Protein AF-A0A0Q8V5X4-F1 (afdb_monomer_lite)

Sequence (179 aa):
MEPSELSELLAGGGWRLLDPRPVAAEHPDTFELPRAADLDGIVPGSVVRAMFELVDIADVARDGRAPYDDAGRPVLVTHVERMWAVVTGRDGDAVTCLLDSQPYASHTSLELFDPLRLPVSHLIAVDPPRPELAEHLAFVRQMAAEDTRPAGSATPVAPTAPPRVRGDQQSRSPRAARI

pLDDT: mean 87.98, std 15.77, range [36.06, 98.56]

Foldseek 3Di:
DPPVVQQVCLLQFFKDFDQCVVVCVVCVPPADADDPVLLVPDDQQKKWKFKMKGKAFDDCVPHVDDQADPVRFGDIDIDMDIWIWGFHADDVQKTWTFTCDADDHQRGLDGGGAIDIGGSSRTRDIDDGDPCSVVVVVVSVVVVVVDPDDDDRRHRGDSRDGGPDDVVNVPPPPDPPDD

Radius of gyration: 18.22 Å; chains: 1; bounding box: 63×45×47 Å

Secondary structure (DSSP, 8-state):
--HHHHHHHHHTTSEEEE-SHHHHHH-TTT-PPPPHHHHHT--TT-EEEEEEEEEEE--HHHHSS-SB-TTS-B-EEEEEEEEEEEEEEEETTEEEEEE-S----TT----TT-EEEEEGGGEEEEEPPPTTHHHHHHHHHHHHHH--SPP-TT----TTPPP---GGGG---------

Structure (mmCIF, N/CA/C/O backbone):
data_AF-A0A0Q8V5X4-F1
#
_entry.id   AF-A0A0Q8V5X4-F1
#
loop_
_atom_site.group_PDB
_atom_site.id
_atom_site.type_symbol
_atom_site.label_atom_id
_atom_site.label_alt_id
_atom_site.label_comp_id
_atom_site.label_asym_id
_atom_site.label_entity_id
_atom_site.label_seq_id
_atom_site.pdbx_PDB_ins_code
_atom_site.Cartn_x
_atom_site.Cartn_y
_atom_site.Cartn_z
_atom_site.occupancy
_atom_site.B_iso_or_equiv
_atom_site.auth_seq_id
_atom_site.auth_comp_id
_atom_site.auth_asym_id
_atom_site.auth_atom_id
_atom_site.pdbx_PDB_model_num
ATOM 1 N N . MET A 1 1 ? 3.611 -11.586 -17.122 1.00 65.19 1 MET A N 1
ATOM 2 C CA . MET A 1 1 ? 2.667 -10.466 -17.227 1.00 65.19 1 MET A CA 1
ATOM 3 C C . MET A 1 1 ? 2.529 -10.126 -18.687 1.00 65.19 1 MET A C 1
ATOM 5 O O . MET A 1 1 ? 3.550 -9.954 -19.355 1.00 65.19 1 MET A O 1
ATOM 9 N N . GLU A 1 2 ? 1.298 -10.095 -19.171 1.00 79.25 2 GLU A N 1
ATOM 10 C CA . GLU A 1 2 ? 1.036 -9.671 -20.540 1.00 79.25 2 GLU A CA 1
ATOM 11 C C . GLU A 1 2 ? 1.286 -8.156 -20.662 1.00 79.25 2 GLU A C 1
ATOM 13 O O . GLU A 1 2 ? 0.985 -7.408 -19.727 1.00 79.25 2 GLU A O 1
ATOM 18 N N . PRO A 1 3 ? 1.823 -7.654 -21.789 1.00 79.69 3 PRO A N 1
ATOM 19 C CA . PRO A 1 3 ? 2.107 -6.225 -21.965 1.00 79.69 3 PRO A CA 1
ATOM 20 C C . PRO A 1 3 ? 0.905 -5.295 -21.717 1.00 79.69 3 PRO A C 1
ATOM 22 O O . PRO A 1 3 ? 1.083 -4.133 -21.340 1.00 79.69 3 PRO A O 1
ATOM 25 N N . SER A 1 4 ? -0.319 -5.796 -21.913 1.00 85.94 4 SER A N 1
ATOM 26 C CA . SER A 1 4 ? -1.560 -5.068 -21.638 1.00 85.94 4 SER A CA 1
ATOM 27 C C . SER A 1 4 ? -1.783 -4.826 -20.144 1.00 85.94 4 SER A C 1
ATOM 29 O O . SER A 1 4 ? -2.117 -3.710 -19.765 1.00 85.94 4 SER A O 1
ATOM 31 N N . GLU A 1 5 ? -1.520 -5.819 -19.292 1.00 89.31 5 GLU A N 1
ATOM 32 C CA . GLU A 1 5 ? -1.719 -5.714 -17.838 1.00 89.31 5 GLU A CA 1
ATOM 33 C C . GLU A 1 5 ? -0.769 -4.684 -17.217 1.00 89.31 5 GLU A C 1
ATOM 35 O O . GLU A 1 5 ? -1.168 -3.873 -16.383 1.00 89.31 5 GLU A O 1
ATOM 40 N N . LEU A 1 6 ? 0.488 -4.667 -17.670 1.00 92.44 6 LEU A N 1
ATOM 41 C CA . LEU A 1 6 ? 1.469 -3.674 -17.234 1.00 92.44 6 LEU A CA 1
ATOM 42 C C . LEU A 1 6 ? 1.052 -2.255 -17.644 1.00 92.44 6 LEU A C 1
ATOM 44 O O . LEU A 1 6 ? 1.202 -1.307 -16.872 1.00 92.44 6 LEU A O 1
ATOM 48 N N . SER A 1 7 ? 0.526 -2.107 -18.861 1.00 92.25 7 SER A N 1
ATOM 49 C CA . SER A 1 7 ? 0.060 -0.815 -19.373 1.00 92.25 7 SER A CA 1
ATOM 50 C C . SER A 1 7 ? -1.145 -0.299 -18.580 1.00 92.25 7 SER A C 1
ATOM 52 O O . SER A 1 7 ? -1.199 0.886 -18.256 1.00 92.25 7 SER A O 1
ATOM 54 N N . GLU A 1 8 ? -2.080 -1.184 -18.227 1.00 93.25 8 GLU A N 1
ATOM 55 C CA . GLU A 1 8 ? -3.226 -0.864 -17.369 1.00 93.25 8 GLU A CA 1
ATOM 56 C C . GLU A 1 8 ? -2.788 -0.452 -15.962 1.00 93.25 8 GLU A C 1
ATOM 58 O O . GLU A 1 8 ? -3.262 0.565 -15.452 1.00 93.25 8 GLU A O 1
ATOM 63 N N . LEU A 1 9 ? -1.838 -1.179 -15.363 1.00 94.06 9 LEU A N 1
ATOM 64 C CA . LEU A 1 9 ? -1.267 -0.809 -14.070 1.00 94.06 9 LEU A CA 1
ATOM 65 C C . LEU A 1 9 ? -0.661 0.588 -14.121 1.00 94.06 9 LEU A C 1
ATOM 67 O O . LEU A 1 9 ? -1.040 1.433 -13.319 1.00 94.06 9 LEU A O 1
ATOM 71 N N . LEU A 1 10 ? 0.229 0.859 -15.078 1.00 94.38 10 LEU A N 1
ATOM 72 C CA . LEU A 1 10 ? 0.872 2.167 -15.236 1.00 94.38 10 LEU A CA 1
ATOM 73 C C . LEU A 1 10 ? -0.143 3.297 -15.461 1.00 94.38 10 LEU A C 1
ATOM 75 O O . LEU A 1 10 ? 0.013 4.380 -14.891 1.00 94.38 10 LEU A O 1
ATOM 79 N N . ALA A 1 11 ? -1.209 3.044 -16.225 1.00 93.62 11 ALA A N 1
ATOM 80 C CA . ALA A 1 11 ? -2.307 3.992 -16.403 1.00 93.62 11 ALA A CA 1
ATOM 81 C C . ALA A 1 11 ? -3.085 4.252 -15.099 1.00 93.62 11 ALA A C 1
ATOM 83 O O . ALA A 1 11 ? -3.527 5.375 -14.875 1.00 93.62 11 ALA A O 1
ATOM 84 N N . GLY A 1 12 ? -3.207 3.245 -14.230 1.00 92.75 12 GLY A N 1
ATOM 85 C CA . GLY A 1 12 ? -3.807 3.342 -12.895 1.00 92.75 12 GLY A CA 1
ATOM 86 C C . GLY A 1 12 ? -2.872 3.862 -11.797 1.00 92.75 12 GLY A C 1
ATOM 87 O O . GLY A 1 12 ? -3.251 3.845 -10.629 1.00 92.75 12 GLY A O 1
ATOM 88 N N . GLY A 1 13 ? -1.664 4.313 -12.148 1.00 94.12 13 GLY A N 1
ATOM 89 C CA . GLY A 1 13 ? -0.678 4.808 -11.187 1.00 94.12 13 GLY A CA 1
ATOM 90 C C . GLY A 1 13 ? 0.429 3.822 -10.823 1.00 94.12 13 GLY A C 1
ATOM 91 O O . GLY A 1 13 ? 1.211 4.064 -9.913 1.00 94.12 13 GLY A O 1
ATOM 92 N N . GLY A 1 14 ? 0.528 2.706 -11.535 1.00 95.50 14 GLY A N 1
ATOM 93 C CA . GLY A 1 14 ? 1.576 1.706 -11.361 1.00 95.50 14 GLY A CA 1
ATOM 94 C C . GLY A 1 14 ? 1.405 0.837 -10.120 1.00 95.50 14 GLY A C 1
ATOM 95 O O . GLY A 1 14 ? 2.388 0.339 -9.571 1.00 95.50 14 GLY A O 1
ATOM 96 N N . TRP A 1 15 ? 0.167 0.657 -9.662 1.00 96.19 15 TRP A N 1
ATOM 97 C CA . TRP A 1 15 ? -0.156 -0.252 -8.570 1.00 96.19 15 TRP A CA 1
ATOM 98 C C . TRP A 1 15 ? -1.589 -0.777 -8.654 1.00 96.19 15 TRP A C 1
ATOM 100 O O . TRP A 1 15 ? -2.449 -0.187 -9.308 1.00 96.19 15 TRP A O 1
ATOM 110 N N . ARG A 1 16 ? -1.860 -1.875 -7.944 1.00 96.88 16 ARG A N 1
ATOM 111 C CA . ARG A 1 16 ? -3.222 -2.326 -7.623 1.00 96.88 16 ARG A CA 1
ATOM 112 C C . ARG A 1 16 ? -3.268 -3.050 -6.285 1.00 96.88 16 ARG A C 1
ATOM 114 O O . ARG A 1 16 ? -2.271 -3.607 -5.833 1.00 96.88 16 ARG A O 1
ATOM 121 N N . LEU A 1 17 ? -4.445 -3.069 -5.673 1.00 97.69 17 LEU A N 1
ATOM 122 C CA . LEU A 1 17 ? -4.713 -3.888 -4.495 1.00 97.69 17 LEU A CA 1
ATOM 123 C C . LEU A 1 17 ? -4.923 -5.351 -4.910 1.00 97.69 17 LEU A C 1
ATOM 125 O O . LEU A 1 17 ? -5.576 -5.614 -5.921 1.00 97.69 17 LEU A O 1
ATOM 129 N N . LEU A 1 18 ? -4.399 -6.292 -4.127 1.00 97.88 18 LEU A N 1
ATOM 130 C CA . LEU A 1 18 ? -4.558 -7.725 -4.368 1.00 97.88 18 LEU A CA 1
ATOM 131 C C . LEU A 1 18 ? -5.517 -8.365 -3.365 1.00 97.88 18 LEU A C 1
ATOM 133 O O . LEU A 1 18 ? -5.443 -8.099 -2.165 1.00 97.88 18 LEU A O 1
ATOM 137 N N . ASP A 1 19 ? -6.375 -9.254 -3.863 1.00 97.69 19 ASP A N 1
ATOM 138 C CA . ASP A 1 19 ? -7.169 -10.153 -3.030 1.00 97.69 19 ASP A CA 1
ATOM 139 C C . ASP A 1 19 ? -6.238 -11.206 -2.409 1.00 97.69 19 ASP A C 1
ATOM 141 O O . ASP A 1 19 ? -5.590 -11.954 -3.146 1.00 97.69 19 ASP A O 1
ATOM 145 N N . PRO A 1 20 ? -6.139 -11.291 -1.074 1.00 97.38 20 PRO A N 1
ATOM 146 C CA . PRO A 1 20 ? -5.218 -12.214 -0.429 1.00 97.38 20 PRO A CA 1
ATOM 147 C C . PRO A 1 20 ? -5.769 -13.643 -0.324 1.00 97.38 20 PRO A C 1
ATOM 149 O O . PRO A 1 20 ? -5.023 -14.555 0.029 1.00 97.38 20 PRO A O 1
ATOM 152 N N . ARG A 1 21 ? -7.058 -13.876 -0.612 1.00 96.94 21 ARG A N 1
ATOM 153 C CA . ARG A 1 21 ? -7.703 -15.190 -0.432 1.00 96.94 21 ARG A CA 1
ATOM 154 C C . ARG A 1 21 ? -7.120 -16.289 -1.328 1.00 96.94 21 ARG A C 1
ATOM 156 O O . ARG A 1 21 ? -6.923 -17.384 -0.803 1.00 96.94 21 ARG A O 1
ATOM 163 N N . PRO A 1 22 ? -6.798 -16.049 -2.616 1.00 96.81 22 PRO A N 1
ATOM 164 C CA . PRO A 1 22 ? -6.091 -17.037 -3.431 1.00 96.81 22 PRO A CA 1
ATOM 165 C C . PRO A 1 22 ? -4.731 -17.417 -2.834 1.00 96.81 22 PRO A C 1
ATOM 167 O O . PRO A 1 22 ? -4.441 -18.598 -2.688 1.00 96.81 22 PRO A O 1
ATOM 170 N N . VAL A 1 23 ? -3.947 -16.430 -2.381 1.00 94.38 23 VAL A N 1
ATOM 171 C CA . VAL A 1 23 ? -2.627 -16.662 -1.764 1.00 94.38 23 VAL A CA 1
ATOM 172 C C . VAL A 1 23 ? -2.754 -17.470 -0.471 1.00 94.38 23 VAL A C 1
ATOM 174 O O . VAL A 1 23 ? -1.990 -18.406 -0.249 1.00 94.38 23 VAL A O 1
ATOM 177 N N . ALA A 1 24 ? -3.746 -17.153 0.364 1.00 95.06 24 ALA A N 1
ATOM 178 C CA . ALA A 1 24 ? -4.039 -17.908 1.580 1.00 95.06 24 ALA A CA 1
ATOM 179 C C . ALA A 1 24 ? -4.449 -19.361 1.283 1.00 95.06 24 ALA A C 1
ATOM 181 O O . ALA A 1 24 ? -4.042 -20.276 1.993 1.00 95.06 24 ALA A O 1
ATOM 182 N N . ALA A 1 25 ? -5.236 -19.584 0.226 1.00 96.31 25 ALA A N 1
ATOM 183 C CA . ALA A 1 25 ? -5.657 -20.919 -0.191 1.00 96.31 25 ALA A CA 1
ATOM 184 C C . ALA A 1 25 ? -4.499 -21.758 -0.758 1.00 96.31 25 ALA A C 1
ATOM 186 O O . ALA A 1 25 ? -4.461 -22.967 -0.534 1.00 96.31 25 ALA A O 1
ATOM 187 N N . GLU A 1 26 ? -3.558 -21.133 -1.470 1.00 96.56 26 GLU A N 1
ATOM 188 C CA . GLU A 1 26 ? -2.359 -21.790 -2.009 1.00 96.56 26 GLU A CA 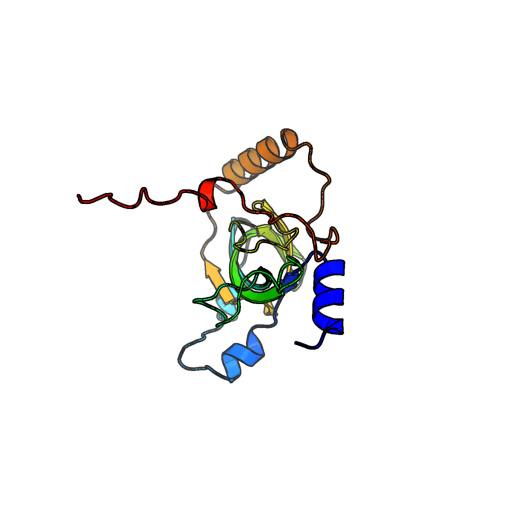1
ATOM 189 C C . GLU A 1 26 ? -1.300 -22.072 -0.932 1.00 96.56 26 GLU A C 1
ATOM 191 O O . GLU A 1 26 ? -0.557 -23.051 -1.030 1.00 96.56 26 GLU A O 1
ATOM 196 N N . HIS A 1 27 ? -1.241 -21.239 0.112 1.00 94.50 27 HIS A N 1
ATOM 197 C CA . HIS A 1 27 ? -0.217 -21.297 1.156 1.00 94.50 27 HIS A CA 1
ATOM 198 C C . HIS A 1 27 ? -0.792 -21.293 2.586 1.00 94.50 27 HIS A C 1
ATOM 200 O O . HIS A 1 27 ? -0.363 -20.479 3.412 1.00 94.50 27 HIS A O 1
ATOM 206 N N . PRO A 1 28 ? -1.709 -22.217 2.932 1.00 93.25 28 PRO A N 1
ATOM 207 C CA . PRO A 1 28 ? -2.462 -22.163 4.188 1.00 93.25 28 PRO A CA 1
ATOM 208 C C . PRO A 1 28 ? -1.584 -22.248 5.445 1.00 93.25 28 PRO A C 1
ATOM 210 O O . PRO A 1 28 ? -1.932 -21.676 6.471 1.00 93.25 28 PRO A O 1
ATOM 213 N N . ASP A 1 29 ? -0.420 -22.899 5.358 1.00 91.50 29 ASP A N 1
ATOM 214 C CA . ASP A 1 29 ? 0.489 -23.087 6.497 1.00 91.50 29 ASP A CA 1
ATOM 215 C C . ASP A 1 29 ? 1.392 -21.874 6.779 1.00 91.50 29 ASP A C 1
ATOM 217 O O . ASP A 1 29 ? 2.066 -21.816 7.806 1.00 91.50 29 ASP A O 1
ATOM 221 N N . THR A 1 30 ? 1.471 -20.920 5.847 1.00 91.06 30 THR A N 1
ATOM 222 C CA . THR A 1 30 ? 2.406 -19.779 5.938 1.00 91.06 30 THR A CA 1
ATOM 223 C C . THR A 1 30 ? 1.739 -18.428 5.713 1.00 91.06 30 THR A C 1
ATOM 225 O O . THR A 1 30 ? 2.382 -17.384 5.861 1.00 91.06 30 THR A O 1
ATOM 228 N N . PHE A 1 31 ? 0.452 -18.435 5.371 1.00 92.56 31 PHE A N 1
ATOM 229 C CA . PHE A 1 31 ? -0.324 -17.244 5.089 1.00 92.56 31 PHE A CA 1
ATOM 230 C C . PHE A 1 31 ? -1.674 -17.307 5.807 1.00 92.56 31 PHE A C 1
ATOM 232 O O . PHE A 1 31 ? -2.665 -17.819 5.290 1.00 92.56 31 PHE A O 1
ATOM 239 N N . GLU A 1 32 ? -1.707 -16.754 7.016 1.00 92.94 32 GLU A N 1
ATOM 240 C CA . GLU A 1 32 ? -2.928 -16.641 7.810 1.00 92.94 32 GLU A CA 1
ATOM 241 C C . GLU A 1 32 ? -3.645 -15.318 7.518 1.00 92.94 32 GLU A C 1
ATOM 243 O O . GLU A 1 32 ? -3.038 -14.245 7.527 1.00 92.94 32 GLU A O 1
ATOM 248 N N . LEU A 1 33 ? -4.955 -15.395 7.278 1.00 97.06 33 LEU A N 1
ATOM 249 C CA . LEU A 1 33 ? -5.820 -14.220 7.195 1.00 97.06 33 LEU A CA 1
ATOM 250 C C . LEU A 1 33 ? -6.322 -13.816 8.592 1.00 97.06 33 LEU A C 1
ATOM 252 O O . LEU A 1 33 ? -6.492 -14.687 9.451 1.00 97.06 33 LEU A O 1
ATOM 256 N N . PRO A 1 34 ? -6.620 -12.522 8.824 1.00 97.06 34 PRO A N 1
ATOM 257 C CA . PRO A 1 34 ? -7.216 -12.067 10.075 1.00 97.06 34 PRO A CA 1
ATOM 258 C C . PRO A 1 34 ? -8.527 -12.794 10.376 1.00 97.06 34 PRO A C 1
ATOM 260 O O . PRO A 1 34 ? -9.304 -13.118 9.471 1.00 97.06 34 PRO A O 1
ATOM 263 N N . ARG A 1 35 ? -8.809 -13.023 11.661 1.00 96.44 35 ARG A N 1
ATOM 264 C CA . ARG A 1 35 ? -10.070 -13.652 12.064 1.00 96.44 35 ARG A CA 1
ATOM 265 C C . ARG A 1 35 ? -11.211 -12.659 11.881 1.00 96.44 35 ARG A C 1
ATOM 267 O O . ARG A 1 35 ? -11.023 -11.453 12.005 1.00 96.44 35 ARG A O 1
ATOM 274 N N . ALA A 1 36 ? -12.425 -13.173 11.687 1.00 96.12 36 ALA A N 1
ATOM 275 C CA . ALA A 1 36 ? -13.621 -12.336 11.577 1.00 96.12 36 ALA A CA 1
ATOM 276 C C . ALA A 1 36 ? -13.769 -11.359 12.760 1.00 96.12 36 ALA A C 1
ATOM 278 O O . ALA A 1 36 ? -14.018 -10.181 12.544 1.00 96.12 36 ALA A O 1
ATOM 279 N N . ALA A 1 37 ? -13.507 -11.814 13.991 1.00 96.31 37 ALA A N 1
ATOM 280 C CA . ALA A 1 37 ? -13.566 -10.960 15.179 1.00 96.31 37 ALA A CA 1
ATOM 281 C C . ALA A 1 37 ? -12.560 -9.792 15.144 1.00 96.31 37 ALA A C 1
ATOM 283 O O . ALA A 1 37 ? -12.888 -8.697 15.597 1.00 96.31 37 ALA A O 1
ATOM 284 N N . ASP A 1 38 ? -11.366 -10.002 14.580 1.00 96.81 38 ASP A N 1
ATOM 285 C CA . ASP A 1 38 ? -10.354 -8.948 14.439 1.00 96.81 38 ASP A CA 1
ATOM 286 C C . ASP A 1 38 ? -10.797 -7.922 13.385 1.00 96.81 38 ASP A C 1
ATOM 288 O O . ASP A 1 38 ? -10.669 -6.715 13.585 1.00 96.81 38 ASP A O 1
ATOM 292 N N . LEU A 1 39 ? -11.383 -8.399 12.279 1.00 97.50 39 LEU A N 1
ATOM 293 C CA . LEU A 1 39 ? -11.919 -7.557 11.208 1.00 97.50 39 LEU A CA 1
ATOM 294 C C . LEU A 1 39 ? -13.141 -6.745 11.659 1.00 97.50 39 LEU A C 1
ATOM 296 O O . LEU A 1 39 ? -13.285 -5.582 11.276 1.00 97.50 39 LEU A O 1
ATOM 300 N N . ASP A 1 40 ? -14.017 -7.326 12.475 1.00 96.25 40 ASP A N 1
ATOM 301 C CA . ASP A 1 40 ? -15.192 -6.649 13.036 1.00 96.25 40 ASP A CA 1
ATOM 302 C C . ASP A 1 40 ? -14.800 -5.597 14.085 1.00 96.25 40 ASP A C 1
ATOM 304 O O . ASP A 1 40 ? -15.480 -4.581 14.229 1.00 96.25 40 ASP A O 1
ATOM 308 N N . GLY A 1 41 ? -13.673 -5.804 14.773 1.00 96.19 41 GLY A N 1
ATOM 309 C CA . GLY A 1 41 ? -13.130 -4.897 15.785 1.00 96.19 41 GLY A CA 1
ATOM 310 C C . GLY A 1 41 ? -12.379 -3.676 15.243 1.00 96.19 41 GLY A C 1
ATOM 311 O O . GLY A 1 41 ? -11.893 -2.872 16.039 1.00 96.19 41 GLY A O 1
ATOM 312 N N . ILE A 1 42 ? -12.258 -3.514 13.919 1.00 98.06 42 ILE A N 1
ATOM 313 C CA . ILE A 1 42 ? -11.534 -2.380 13.330 1.00 98.06 42 ILE A CA 1
ATOM 314 C C . ILE A 1 42 ? -12.259 -1.063 13.628 1.00 98.06 42 ILE A C 1
ATOM 316 O O . ILE A 1 42 ? -13.412 -0.862 13.233 1.00 98.06 42 ILE A O 1
ATOM 320 N N . VAL A 1 43 ? -11.529 -0.134 14.240 1.00 97.12 43 VAL A N 1
ATOM 321 C CA . VAL A 1 43 ? -11.974 1.220 14.594 1.00 97.12 43 VAL A CA 1
ATOM 322 C C . VAL A 1 43 ? -10.955 2.255 14.100 1.00 97.12 43 VAL A C 1
ATOM 324 O O . VAL A 1 43 ? -9.830 1.890 13.750 1.00 97.12 43 VAL A O 1
ATOM 327 N N . PRO A 1 44 ? -11.294 3.559 14.055 1.00 97.75 44 PRO A N 1
ATOM 328 C CA . PRO A 1 44 ? -10.295 4.593 13.809 1.00 97.75 44 PRO A CA 1
ATOM 329 C C . PRO A 1 44 ? -9.092 4.446 14.749 1.00 97.75 44 PRO A C 1
ATOM 331 O O . PRO A 1 44 ? -9.249 4.267 15.956 1.00 97.75 44 PRO A O 1
ATOM 334 N N . GLY A 1 45 ? -7.892 4.507 14.179 1.00 97.81 45 GLY A N 1
ATOM 335 C CA . GLY A 1 45 ? -6.628 4.291 14.875 1.00 97.81 45 GLY A CA 1
ATOM 336 C C . GLY A 1 45 ? -6.063 2.888 14.712 1.00 97.81 45 GLY A C 1
ATOM 337 O O . GLY A 1 45 ? -4.849 2.743 14.861 1.00 97.81 45 GLY A O 1
ATOM 338 N N . SER A 1 46 ? -6.889 1.880 14.391 1.00 98.19 46 SER A N 1
ATOM 339 C CA . SER A 1 46 ? -6.413 0.528 14.063 1.00 98.19 46 SER A CA 1
ATOM 340 C C . SER A 1 46 ? -5.374 0.592 12.948 1.00 98.19 46 SER A C 1
ATOM 342 O O . SER A 1 46 ? -5.507 1.388 12.014 1.00 98.19 46 SER A O 1
ATOM 344 N N . VAL A 1 47 ? -4.353 -0.258 13.029 1.00 98.12 47 VAL A N 1
ATOM 345 C CA . VAL A 1 47 ? -3.360 -0.388 11.958 1.00 98.12 47 VAL A CA 1
ATOM 346 C C . VAL A 1 47 ? -3.702 -1.637 11.167 1.00 98.12 47 VAL A C 1
ATOM 348 O O . VAL A 1 47 ? -3.869 -2.712 11.731 1.00 98.12 47 VAL A O 1
ATOM 351 N N . VAL A 1 48 ? -3.853 -1.502 9.859 1.00 98.50 48 VAL A N 1
ATOM 352 C CA . VAL A 1 48 ? -4.225 -2.609 8.978 1.00 98.50 48 VAL A CA 1
ATOM 353 C C . VAL A 1 48 ? -3.151 -2.811 7.928 1.00 98.50 48 VAL A C 1
ATOM 355 O O . VAL A 1 48 ? -2.480 -1.859 7.531 1.00 98.50 48 VAL A O 1
ATOM 358 N N . ARG A 1 49 ? -2.975 -4.046 7.467 1.00 98.56 49 ARG A N 1
ATOM 359 C CA . ARG A 1 49 ? -2.032 -4.371 6.391 1.00 98.56 49 ARG A CA 1
ATOM 360 C C . ARG A 1 49 ? -2.774 -4.954 5.205 1.00 98.56 49 ARG A C 1
ATOM 362 O O . ARG A 1 49 ? -3.652 -5.790 5.400 1.00 98.56 49 ARG A O 1
ATOM 369 N N . ALA A 1 50 ? -2.386 -4.572 3.995 1.00 98.56 50 ALA A N 1
ATOM 370 C CA . ALA A 1 50 ? -2.921 -5.134 2.756 1.00 98.56 50 ALA A CA 1
ATOM 371 C C . ALA A 1 50 ? -1.798 -5.452 1.757 1.00 98.56 50 ALA A C 1
ATOM 373 O O . ALA A 1 50 ? -0.644 -5.063 1.960 1.00 98.56 50 ALA A O 1
ATOM 374 N N . MET A 1 51 ? -2.133 -6.199 0.704 1.00 98.25 51 MET A N 1
ATOM 375 C CA . MET A 1 51 ? -1.205 -6.570 -0.365 1.00 98.25 51 MET A CA 1
ATOM 376 C C . MET A 1 51 ? -1.399 -5.670 -1.576 1.00 98.25 51 MET A C 1
ATOM 378 O O . MET A 1 51 ? -2.513 -5.523 -2.075 1.00 98.25 51 MET A O 1
ATOM 382 N N . PHE A 1 52 ? -0.301 -5.117 -2.070 1.00 97.88 52 PHE A N 1
ATOM 383 C CA . PHE A 1 52 ? -0.280 -4.250 -3.235 1.00 97.88 52 PHE A CA 1
ATOM 384 C C . PHE A 1 52 ? 0.691 -4.827 -4.246 1.00 97.88 52 PHE A C 1
ATOM 386 O O . PHE A 1 52 ? 1.833 -5.128 -3.907 1.00 97.88 52 PHE A O 1
ATOM 393 N N . GLU A 1 53 ? 0.247 -4.967 -5.482 1.00 97.38 53 GLU A N 1
ATOM 394 C CA . GLU A 1 53 ? 1.157 -5.165 -6.598 1.00 97.38 53 GLU A CA 1
ATOM 395 C C . GLU A 1 53 ? 1.620 -3.802 -7.090 1.00 97.38 53 GLU A C 1
ATOM 397 O O . GLU A 1 53 ? 0.789 -2.915 -7.293 1.00 97.38 53 GLU A O 1
ATOM 402 N N . LEU A 1 54 ? 2.927 -3.642 -7.267 1.00 96.00 54 LEU A N 1
ATOM 403 C CA . LEU A 1 54 ? 3.568 -2.398 -7.676 1.00 96.00 54 LEU A CA 1
ATOM 404 C C . LEU A 1 54 ? 4.397 -2.632 -8.936 1.00 96.00 54 LEU A C 1
ATOM 406 O O . LEU A 1 54 ? 4.974 -3.707 -9.105 1.00 96.00 54 LEU A O 1
ATOM 410 N N . VAL A 1 55 ? 4.479 -1.620 -9.800 1.00 96.06 55 VAL A N 1
ATOM 411 C CA . VAL A 1 55 ? 5.388 -1.616 -10.951 1.00 96.06 55 VAL A CA 1
ATOM 412 C C . VAL A 1 55 ? 6.743 -1.060 -10.535 1.00 96.06 55 VAL A C 1
ATOM 414 O O . VAL A 1 55 ? 6.839 0.010 -9.928 1.00 96.06 55 VAL A O 1
ATOM 417 N N . ASP A 1 56 ? 7.801 -1.766 -10.913 1.00 95.38 56 ASP A N 1
ATOM 418 C CA . ASP A 1 56 ? 9.173 -1.406 -10.590 1.00 95.38 56 ASP A CA 1
ATOM 419 C C . ASP A 1 56 ? 10.126 -1.692 -11.754 1.00 95.38 56 ASP A C 1
ATOM 421 O O . ASP A 1 56 ? 9.810 -2.438 -12.681 1.00 95.38 56 ASP A O 1
ATOM 425 N N . ILE A 1 57 ? 11.311 -1.091 -11.709 1.00 94.75 57 ILE A N 1
ATOM 426 C CA . ILE A 1 57 ? 12.415 -1.461 -12.585 1.00 94.75 57 ILE A CA 1
ATOM 427 C C . ILE A 1 57 ? 12.949 -2.814 -12.118 1.00 94.75 57 ILE A C 1
ATOM 429 O O . ILE A 1 57 ? 13.079 -3.068 -10.921 1.00 94.75 57 ILE A O 1
ATOM 433 N N . ALA A 1 58 ? 13.269 -3.676 -13.077 1.00 94.75 58 ALA A N 1
ATOM 434 C CA . ALA A 1 58 ? 13.863 -4.972 -12.823 1.00 94.75 58 ALA A CA 1
ATOM 435 C C . ALA A 1 58 ? 15.190 -4.840 -12.070 1.00 94.75 58 ALA A C 1
ATOM 437 O O . ALA A 1 58 ? 16.039 -4.013 -12.402 1.00 94.75 58 ALA A O 1
ATOM 438 N N . ASP A 1 59 ? 15.396 -5.713 -11.099 1.00 92.19 59 ASP A N 1
ATOM 439 C CA . ASP A 1 59 ? 16.660 -5.872 -10.404 1.00 92.19 59 ASP A CA 1
ATOM 440 C C . ASP A 1 59 ? 17.292 -7.218 -10.774 1.00 92.19 59 ASP A C 1
ATOM 442 O O . ASP A 1 59 ? 16.618 -8.241 -10.910 1.00 92.19 59 ASP A O 1
ATOM 446 N N . VAL A 1 60 ? 18.615 -7.235 -10.934 1.00 93.62 60 VAL A N 1
ATOM 447 C CA . VAL A 1 60 ? 19.325 -8.447 -11.366 1.00 93.62 60 VAL A CA 1
ATOM 448 C C . VAL A 1 60 ? 19.232 -9.548 -10.309 1.00 93.62 60 VAL A C 1
ATOM 450 O O . VAL A 1 60 ? 19.113 -10.718 -10.670 1.00 93.62 60 VAL A O 1
ATOM 453 N N . ALA A 1 61 ? 19.280 -9.202 -9.021 1.00 92.44 61 ALA A N 1
ATOM 454 C CA . ALA A 1 61 ? 19.222 -10.180 -7.940 1.00 92.44 61 ALA A CA 1
ATOM 455 C C . ALA A 1 61 ? 17.792 -10.675 -7.682 1.00 92.44 61 ALA A C 1
ATOM 457 O O . ALA A 1 61 ? 17.610 -11.865 -7.427 1.00 92.44 61 ALA A O 1
ATOM 458 N N . ARG A 1 62 ? 16.789 -9.791 -7.767 1.00 91.69 62 ARG A N 1
ATOM 459 C CA . ARG A 1 62 ? 15.372 -10.143 -7.575 1.00 91.69 62 ARG A CA 1
ATOM 460 C C . ARG A 1 62 ? 14.780 -10.870 -8.785 1.00 91.69 62 ARG A C 1
ATOM 462 O O . ARG A 1 62 ? 14.119 -11.890 -8.617 1.00 91.69 62 ARG A O 1
ATOM 469 N N . ASP A 1 63 ? 15.029 -10.356 -9.989 1.00 93.31 63 ASP A N 1
ATOM 470 C CA . ASP A 1 63 ? 14.279 -10.715 -11.202 1.00 93.31 63 ASP A CA 1
ATOM 471 C C . ASP A 1 63 ? 15.125 -11.457 -12.248 1.00 93.31 63 ASP A C 1
ATOM 473 O O . ASP A 1 63 ? 14.592 -11.942 -13.250 1.00 93.31 63 ASP A O 1
ATOM 477 N N . GLY A 1 64 ? 16.450 -11.525 -12.063 1.00 94.75 64 GLY A N 1
ATOM 478 C CA . GLY A 1 64 ? 17.370 -12.126 -13.036 1.00 94.75 64 GLY A CA 1
ATOM 479 C C . GLY A 1 64 ? 17.459 -11.348 -14.353 1.00 94.75 64 GLY A C 1
ATOM 480 O O . GLY A 1 64 ? 17.842 -11.909 -15.380 1.00 94.75 64 GLY A O 1
ATOM 481 N N . ARG A 1 65 ? 17.069 -10.068 -14.347 1.00 94.25 65 ARG A N 1
ATOM 482 C CA . ARG A 1 65 ? 16.991 -9.202 -15.531 1.00 94.25 65 ARG A CA 1
ATOM 483 C C . ARG A 1 65 ? 17.778 -7.921 -15.301 1.00 94.25 65 ARG A C 1
ATOM 485 O O . ARG A 1 65 ? 17.818 -7.398 -14.193 1.00 94.25 65 ARG A O 1
ATOM 492 N N . ALA A 1 66 ? 18.401 -7.413 -16.360 1.00 95.38 66 ALA A N 1
ATOM 493 C CA . ALA A 1 66 ? 19.029 -6.102 -16.308 1.00 95.38 66 ALA A CA 1
ATOM 494 C C . ALA A 1 66 ? 17.958 -5.007 -16.109 1.00 95.38 66 ALA A C 1
ATOM 496 O O . ALA A 1 66 ? 16.878 -5.121 -16.691 1.00 95.38 66 ALA A O 1
ATOM 497 N N . PRO A 1 67 ? 18.256 -3.937 -15.347 1.00 94.12 67 PRO A N 1
ATOM 498 C CA . PRO A 1 67 ? 17.314 -2.840 -15.103 1.00 94.12 67 PRO A CA 1
ATOM 499 C C . PRO A 1 67 ? 16.970 -2.034 -16.360 1.00 94.12 67 PRO A C 1
ATOM 501 O O . PRO A 1 67 ? 15.932 -1.381 -16.408 1.00 94.12 67 PRO A O 1
ATOM 504 N N . TYR A 1 68 ? 17.827 -2.073 -17.382 1.00 95.19 68 TYR A N 1
ATOM 505 C CA . TYR A 1 68 ? 17.638 -1.361 -18.641 1.00 95.19 68 TYR A CA 1
ATOM 506 C C . TYR A 1 68 ? 17.919 -2.290 -19.824 1.00 95.19 68 TYR A C 1
ATOM 508 O O . TYR A 1 68 ? 18.777 -3.170 -19.728 1.00 95.19 68 TYR A O 1
ATOM 516 N N . ASP A 1 69 ? 17.192 -2.091 -20.923 1.00 94.44 69 ASP A N 1
ATOM 517 C CA . ASP A 1 69 ? 17.425 -2.785 -22.190 1.00 94.44 69 ASP A CA 1
ATOM 518 C C . ASP A 1 69 ? 18.602 -2.174 -22.975 1.00 94.44 69 ASP A C 1
ATOM 520 O O . ASP A 1 69 ? 19.180 -1.158 -22.581 1.00 94.44 69 ASP A O 1
ATOM 524 N N . ASP A 1 70 ? 18.947 -2.772 -24.120 1.00 95.62 70 ASP A N 1
ATOM 525 C CA . ASP A 1 70 ? 20.043 -2.298 -24.982 1.00 95.62 70 ASP A CA 1
ATOM 526 C C . ASP A 1 70 ? 19.823 -0.868 -25.521 1.00 95.62 70 ASP A C 1
ATOM 528 O O . ASP A 1 70 ? 20.773 -0.204 -25.938 1.00 95.62 70 ASP A O 1
ATOM 532 N N . ALA A 1 71 ? 18.580 -0.375 -25.510 1.00 94.25 71 ALA A N 1
ATOM 533 C CA . ALA A 1 71 ? 18.220 0.988 -25.896 1.00 94.25 71 ALA A CA 1
ATOM 534 C C . ALA A 1 71 ? 18.201 1.964 -24.699 1.00 94.25 71 ALA A C 1
ATOM 536 O O . ALA A 1 71 ? 17.829 3.128 -24.864 1.00 94.25 71 ALA A O 1
ATOM 537 N N . GLY A 1 72 ? 18.588 1.511 -23.501 1.00 92.31 72 GLY A N 1
ATOM 538 C CA . GLY A 1 72 ? 18.603 2.303 -22.272 1.00 92.31 72 GLY A CA 1
ATOM 539 C C . GLY A 1 72 ? 17.218 2.558 -21.669 1.00 92.31 72 GLY A C 1
ATOM 540 O O . GLY A 1 72 ? 17.081 3.433 -20.813 1.00 92.31 72 GLY A O 1
ATOM 541 N N . ARG A 1 73 ? 16.182 1.832 -22.101 1.00 92.75 73 ARG A N 1
ATOM 542 C CA . ARG A 1 73 ? 14.824 1.950 -21.550 1.00 92.75 73 ARG A CA 1
ATOM 543 C C . ARG A 1 73 ? 14.682 1.049 -20.326 1.00 92.75 73 ARG A C 1
ATOM 545 O O . ARG A 1 73 ? 15.238 -0.048 -20.335 1.00 92.75 73 ARG A O 1
ATOM 552 N N . PRO A 1 74 ? 13.945 1.475 -19.286 1.00 94.12 74 PRO A N 1
ATOM 553 C CA . PRO A 1 74 ? 13.742 0.650 -18.105 1.00 94.12 74 PRO A CA 1
ATOM 554 C C . PRO A 1 74 ? 13.021 -0.651 -18.470 1.00 94.12 74 PRO A C 1
ATOM 556 O O . PRO A 1 74 ? 12.019 -0.648 -19.189 1.00 94.12 74 PRO A O 1
ATOM 559 N N . VAL A 1 75 ? 13.527 -1.765 -17.951 1.00 94.50 75 VAL A N 1
ATOM 560 C CA . VAL A 1 75 ? 12.837 -3.054 -17.994 1.00 94.50 75 VAL A CA 1
ATOM 561 C C . VAL A 1 75 ? 11.918 -3.099 -16.787 1.00 94.50 75 VAL A C 1
ATOM 563 O O . VAL A 1 75 ? 12.397 -3.153 -15.660 1.00 94.50 75 VAL A O 1
ATOM 566 N N . LEU A 1 76 ? 10.609 -3.050 -17.013 1.00 95.25 76 LEU A N 1
ATOM 567 C CA . LEU A 1 76 ? 9.631 -3.030 -15.930 1.00 95.25 76 LEU A CA 1
ATOM 568 C C . LEU A 1 76 ? 9.171 -4.441 -15.559 1.00 95.25 76 LEU A C 1
ATOM 570 O O . LEU A 1 76 ? 8.966 -5.302 -16.420 1.00 95.25 76 LEU A O 1
ATOM 574 N N . VAL A 1 77 ? 8.993 -4.650 -14.264 1.00 95.19 77 VAL A N 1
ATOM 575 C CA . VAL A 1 77 ? 8.448 -5.855 -13.636 1.00 95.19 77 VAL A CA 1
ATOM 576 C C . VAL A 1 77 ? 7.412 -5.445 -12.595 1.00 95.19 77 VAL A C 1
ATOM 578 O O . VAL A 1 77 ? 7.264 -4.260 -12.291 1.00 95.19 77 VAL A O 1
ATOM 581 N N . THR A 1 78 ? 6.700 -6.421 -12.040 1.00 95.75 78 THR A N 1
ATOM 582 C CA . THR A 1 78 ? 5.894 -6.197 -10.845 1.00 95.75 78 THR A CA 1
ATOM 583 C C . THR A 1 78 ? 6.364 -7.058 -9.694 1.00 95.75 78 THR A C 1
ATOM 585 O O . THR A 1 78 ? 6.873 -8.166 -9.879 1.00 95.75 78 THR A O 1
ATOM 588 N N . HIS A 1 79 ? 6.172 -6.540 -8.491 1.00 94.19 79 HIS A N 1
ATOM 589 C CA . HIS A 1 79 ? 6.338 -7.288 -7.256 1.00 94.19 79 HIS A CA 1
ATOM 590 C C . HIS A 1 79 ? 5.214 -6.938 -6.291 1.00 94.19 79 HIS A C 1
ATOM 592 O O . HIS A 1 79 ? 4.486 -5.962 -6.471 1.00 94.19 79 HIS A O 1
ATOM 598 N N . VAL A 1 80 ? 5.059 -7.771 -5.265 1.00 95.69 80 VAL A N 1
ATOM 599 C CA . VAL A 1 80 ? 4.034 -7.580 -4.244 1.00 95.69 80 VAL A CA 1
ATOM 600 C C . VAL A 1 80 ? 4.662 -7.054 -2.966 1.00 95.69 80 VAL A C 1
ATOM 602 O O . VAL A 1 80 ? 5.605 -7.646 -2.442 1.00 95.69 80 VAL A O 1
ATOM 605 N N . GLU A 1 81 ? 4.080 -5.992 -2.423 1.00 95.69 81 GLU A N 1
ATOM 606 C CA . GLU A 1 81 ? 4.391 -5.469 -1.099 1.00 95.69 81 GLU A CA 1
ATOM 607 C C . GLU A 1 81 ? 3.223 -5.631 -0.136 1.00 95.69 81 GLU A C 1
ATOM 609 O O . GLU A 1 81 ? 2.048 -5.569 -0.501 1.00 95.69 81 GLU A O 1
ATOM 614 N N . ARG A 1 82 ? 3.565 -5.835 1.137 1.00 97.12 82 ARG A N 1
ATOM 615 C CA . ARG A 1 82 ? 2.618 -5.871 2.251 1.00 97.12 82 ARG A CA 1
ATOM 616 C C . ARG A 1 82 ? 2.767 -4.570 3.018 1.00 97.12 82 ARG A C 1
ATOM 618 O O . ARG A 1 82 ? 3.698 -4.437 3.807 1.00 97.12 82 ARG A O 1
ATOM 625 N N . MET A 1 83 ? 1.869 -3.627 2.779 1.00 98.00 83 MET A N 1
ATOM 626 C CA . MET A 1 83 ? 1.982 -2.276 3.324 1.00 98.00 83 MET A CA 1
ATOM 627 C C . MET A 1 83 ? 0.964 -2.027 4.429 1.00 98.00 83 MET A C 1
ATOM 629 O O . MET A 1 83 ? -0.178 -2.491 4.356 1.00 98.00 83 MET A O 1
ATOM 633 N N . TRP A 1 84 ? 1.406 -1.308 5.457 1.00 98.19 84 TRP A N 1
ATOM 634 C CA . TRP A 1 84 ? 0.588 -0.879 6.584 1.00 98.19 84 TRP A CA 1
ATOM 635 C C . TRP A 1 84 ? -0.135 0.429 6.280 1.00 98.19 84 TRP A C 1
ATOM 637 O O . TRP A 1 84 ? 0.381 1.286 5.565 1.00 98.19 84 TRP A O 1
ATOM 647 N N . ALA A 1 85 ? -1.313 0.592 6.868 1.00 97.88 85 ALA A N 1
ATOM 648 C CA . ALA A 1 85 ? -2.118 1.797 6.812 1.00 97.88 85 ALA A CA 1
ATOM 649 C C . ALA A 1 85 ? -2.818 2.035 8.156 1.00 97.88 85 ALA A C 1
ATOM 651 O O . ALA A 1 85 ? -3.215 1.091 8.842 1.00 97.88 85 ALA A O 1
ATOM 652 N N . VAL A 1 86 ? -2.994 3.302 8.524 1.00 98.06 86 VAL A N 1
ATOM 653 C CA . VAL A 1 86 ? -3.713 3.711 9.737 1.00 98.06 86 VAL A CA 1
ATOM 654 C C . VAL A 1 86 ? -5.156 4.037 9.376 1.00 98.06 86 VAL A C 1
ATOM 656 O O . VAL A 1 86 ? -5.419 4.903 8.539 1.00 98.06 86 VAL A O 1
ATOM 659 N N . VAL A 1 87 ? -6.103 3.347 10.008 1.00 98.19 87 VAL A N 1
ATOM 660 C CA . VAL A 1 87 ? -7.538 3.528 9.771 1.00 98.19 87 VAL A CA 1
ATOM 661 C C . VAL A 1 87 ? -7.991 4.886 10.298 1.00 98.19 87 VAL A C 1
ATOM 663 O O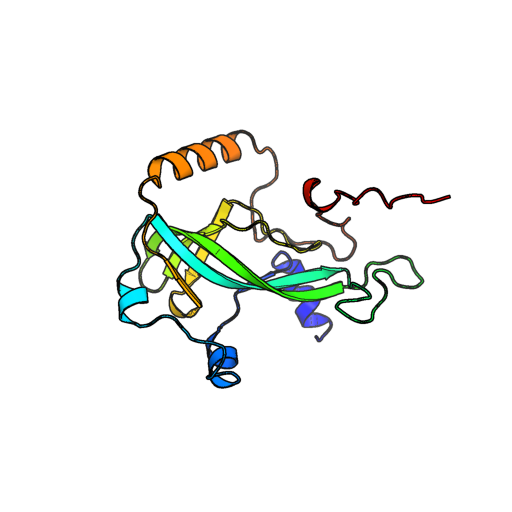 . VAL A 1 87 ? -7.776 5.229 11.459 1.00 98.19 87 VAL A O 1
ATOM 666 N N . THR A 1 88 ? -8.666 5.653 9.451 1.00 97.12 88 THR A N 1
ATOM 667 C CA . THR A 1 88 ? -9.276 6.947 9.790 1.00 97.12 88 THR A CA 1
ATOM 668 C C . THR A 1 88 ? -10.793 6.861 9.902 1.00 97.12 88 THR A C 1
ATOM 670 O O . THR A 1 88 ? -11.414 7.719 10.525 1.00 97.12 88 THR A O 1
ATOM 673 N N . GLY A 1 89 ? -11.392 5.811 9.341 1.00 96.75 89 GLY A N 1
ATOM 674 C CA . GLY A 1 89 ? -12.829 5.587 9.354 1.00 96.75 89 GLY A CA 1
ATOM 675 C C . GLY A 1 89 ? -13.203 4.217 8.800 1.00 96.75 89 GLY A C 1
ATOM 676 O O . GLY A 1 89 ? -12.387 3.517 8.199 1.00 96.75 89 GLY A O 1
ATOM 677 N N . ARG A 1 90 ? -14.465 3.841 9.000 1.00 96.50 90 ARG A N 1
ATOM 678 C CA . ARG A 1 90 ? -15.062 2.634 8.428 1.00 96.50 90 ARG A CA 1
ATOM 679 C C . ARG A 1 90 ? -16.330 3.008 7.676 1.00 96.50 90 ARG A C 1
ATOM 681 O O . ARG A 1 90 ? -17.159 3.748 8.198 1.00 96.50 90 ARG A O 1
ATOM 688 N N . ASP A 1 91 ? -16.463 2.469 6.476 1.00 94.12 91 ASP A N 1
ATOM 689 C CA . ASP A 1 91 ? -17.597 2.657 5.580 1.00 94.12 91 ASP A CA 1
ATOM 690 C C . ASP A 1 91 ? -18.055 1.283 5.076 1.00 94.12 91 ASP A C 1
ATOM 692 O O . ASP A 1 91 ? -17.506 0.732 4.120 1.00 94.12 91 ASP A O 1
ATOM 696 N N . GLY A 1 92 ? -19.021 0.694 5.786 1.00 93.88 92 GLY A N 1
ATOM 697 C CA . GLY A 1 92 ? -19.551 -0.634 5.484 1.00 93.88 92 GLY A CA 1
ATOM 698 C C . GLY A 1 92 ? -18.481 -1.731 5.519 1.00 93.88 92 GLY A C 1
ATOM 699 O O . GLY A 1 92 ? -17.925 -2.051 6.577 1.00 93.88 92 GLY A O 1
ATOM 700 N N . ASP A 1 93 ? -18.230 -2.319 4.349 1.00 96.12 93 ASP A N 1
ATOM 701 C CA . ASP A 1 93 ? -17.265 -3.393 4.103 1.00 96.12 93 ASP A CA 1
ATOM 702 C C . ASP A 1 93 ? -15.866 -2.883 3.726 1.00 96.12 93 ASP A C 1
ATOM 704 O O . ASP A 1 93 ? -15.000 -3.677 3.355 1.00 96.12 93 ASP A O 1
ATOM 708 N N . ALA A 1 94 ? -15.627 -1.577 3.837 1.00 98.06 94 ALA A N 1
ATOM 709 C CA . ALA A 1 94 ? -14.340 -0.955 3.591 1.00 98.06 94 ALA A CA 1
ATOM 710 C C . ALA A 1 94 ? -13.903 -0.064 4.757 1.00 98.06 94 ALA A C 1
ATOM 712 O O . ALA A 1 94 ? -14.704 0.432 5.552 1.00 98.06 94 ALA A O 1
ATOM 713 N N . VAL A 1 95 ? -12.600 0.173 4.831 1.00 98.38 95 VAL A N 1
ATOM 714 C CA . VAL A 1 95 ? -11.991 1.156 5.724 1.00 98.38 95 VAL A CA 1
ATOM 715 C C . VAL A 1 95 ? -11.403 2.289 4.900 1.00 98.38 95 VAL A C 1
ATOM 717 O O . VAL A 1 95 ? -10.830 2.065 3.831 1.00 98.38 95 VAL A O 1
ATOM 720 N N . THR A 1 96 ? -11.548 3.512 5.396 1.00 98.00 96 THR A N 1
ATOM 721 C CA . THR A 1 96 ? -10.756 4.647 4.923 1.00 98.00 96 THR A CA 1
ATOM 722 C C . THR A 1 96 ? -9.511 4.730 5.788 1.00 98.00 96 THR A C 1
ATOM 724 O O . THR A 1 96 ? -9.592 4.618 7.014 1.00 98.00 96 THR A O 1
ATOM 727 N N . CYS A 1 97 ? -8.352 4.906 5.171 1.00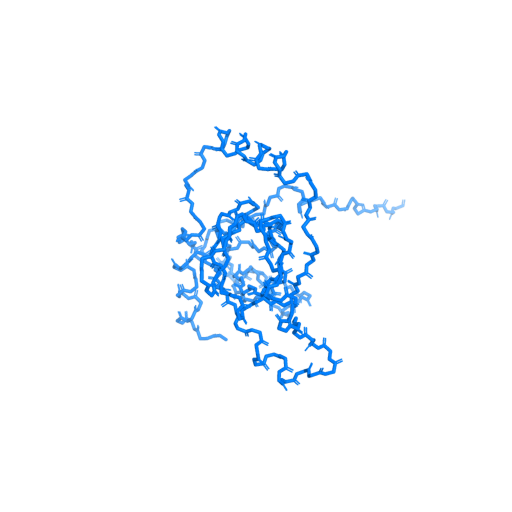 96.94 97 CYS A N 1
ATOM 728 C CA . CYS A 1 97 ? -7.079 4.898 5.876 1.00 96.94 97 CYS A CA 1
ATOM 729 C C . CYS A 1 97 ? -6.051 5.804 5.201 1.00 96.94 97 CYS A C 1
ATOM 731 O O . CYS A 1 97 ? -6.249 6.258 4.075 1.00 96.94 97 CYS A O 1
ATOM 733 N N . LEU A 1 98 ? -4.951 6.047 5.903 1.00 96.38 98 LEU A N 1
ATOM 734 C CA . LEU A 1 98 ? -3.753 6.688 5.370 1.00 96.38 98 LEU A CA 1
ATOM 735 C C . LEU A 1 98 ? -2.658 5.633 5.264 1.00 96.38 98 LEU A C 1
ATOM 737 O O . LEU A 1 98 ? -2.449 4.884 6.222 1.00 96.38 98 LEU A O 1
ATOM 741 N N . LEU A 1 99 ? -1.979 5.556 4.121 1.00 96.19 99 LEU A N 1
ATOM 742 C CA . LEU A 1 99 ? -0.842 4.656 3.962 1.00 96.19 99 LEU A CA 1
ATOM 743 C C . LEU A 1 99 ? 0.253 5.031 4.972 1.00 96.19 99 LEU A C 1
ATOM 745 O O . LEU A 1 99 ? 0.638 6.188 5.075 1.00 96.19 99 LEU A O 1
ATOM 749 N N . ASP A 1 100 ? 0.762 4.056 5.711 1.00 95.12 100 ASP A N 1
ATOM 750 C CA . ASP A 1 100 ? 1.772 4.244 6.763 1.00 95.12 100 ASP A CA 1
ATOM 751 C C . ASP A 1 100 ? 3.058 3.463 6.448 1.00 95.12 100 ASP A C 1
ATOM 753 O O . ASP A 1 100 ? 3.891 3.181 7.303 1.00 95.12 100 ASP A O 1
ATOM 757 N N . SER A 1 101 ? 3.211 3.062 5.188 1.00 94.88 101 SER A N 1
ATOM 758 C CA . SER A 1 101 ? 4.429 2.491 4.624 1.00 94.88 101 SER A CA 1
ATOM 759 C C . SER A 1 101 ? 4.863 3.343 3.444 1.00 94.88 101 SER A C 1
ATOM 761 O O . SER A 1 101 ? 4.032 3.770 2.649 1.00 94.88 101 SER A O 1
ATOM 763 N N . GLN A 1 102 ? 6.165 3.583 3.325 1.00 91.88 102 GLN A N 1
ATOM 764 C CA . GLN A 1 102 ? 6.738 4.149 2.111 1.00 91.88 102 GLN A CA 1
ATOM 765 C C . GLN A 1 102 ? 6.821 3.025 1.067 1.00 91.88 102 GLN A C 1
ATOM 767 O O . GLN A 1 102 ? 7.562 2.072 1.315 1.00 91.88 102 GLN A O 1
ATOM 772 N N . PRO A 1 103 ? 6.105 3.107 -0.071 1.00 92.00 103 PRO A N 1
ATOM 773 C CA . PRO A 1 103 ? 6.197 2.081 -1.106 1.00 92.00 103 PRO A CA 1
ATOM 774 C C . PRO A 1 103 ? 7.630 1.940 -1.620 1.00 92.00 103 PRO A C 1
ATOM 776 O O . PRO A 1 103 ? 8.321 2.951 -1.818 1.00 92.00 103 PRO A O 1
ATOM 779 N N . TYR A 1 104 ? 8.072 0.705 -1.859 1.00 90.44 104 TYR A N 1
ATOM 780 C CA . TYR A 1 104 ? 9.384 0.410 -2.434 1.00 90.44 104 TYR A CA 1
ATOM 781 C C . TYR A 1 104 ? 9.257 0.034 -3.919 1.00 90.44 104 TYR A C 1
ATOM 783 O O . TYR A 1 104 ? 9.471 -1.097 -4.348 1.00 90.44 104 TYR A O 1
ATOM 791 N N . ALA A 1 105 ? 8.904 1.020 -4.744 1.00 92.12 105 ALA A N 1
ATOM 792 C CA . ALA A 1 105 ? 8.804 0.828 -6.185 1.00 92.12 105 ALA A CA 1
ATOM 793 C C . ALA A 1 105 ? 9.106 2.118 -6.949 1.00 92.12 105 ALA A C 1
ATOM 795 O O . ALA A 1 105 ? 8.663 3.207 -6.584 1.00 92.12 105 ALA A O 1
ATOM 796 N N . SER A 1 106 ? 9.851 1.998 -8.043 1.00 91.69 106 SER A N 1
ATOM 797 C CA . SER A 1 106 ? 10.255 3.148 -8.859 1.00 91.69 106 SER A CA 1
ATOM 798 C C . SER A 1 106 ? 9.139 3.710 -9.744 1.00 91.69 106 SER A C 1
ATOM 800 O O . SER A 1 106 ? 9.242 4.866 -10.165 1.00 91.69 106 SER A O 1
ATOM 802 N N . HIS A 1 107 ? 8.102 2.919 -10.038 1.00 93.69 107 HIS A N 1
ATOM 803 C CA . HIS A 1 107 ? 7.042 3.251 -10.992 1.00 93.69 107 HIS A CA 1
ATOM 804 C C . HIS A 1 107 ? 5.652 3.173 -10.359 1.00 93.69 107 HIS A C 1
ATOM 806 O O . HIS A 1 107 ? 4.718 2.687 -10.981 1.00 93.69 107 HIS A O 1
ATOM 812 N N . THR A 1 108 ? 5.502 3.703 -9.144 1.00 93.00 108 THR A N 1
ATOM 813 C CA . THR A 1 108 ? 4.197 3.886 -8.497 1.00 93.00 108 THR A CA 1
ATOM 814 C C . THR A 1 108 ? 3.924 5.358 -8.189 1.00 93.00 108 THR A C 1
ATOM 816 O O . THR A 1 108 ? 4.841 6.149 -7.945 1.00 93.00 108 THR A O 1
ATOM 819 N N . SER A 1 109 ? 2.654 5.747 -8.225 1.00 92.12 109 SER A N 1
ATOM 820 C CA . SER A 1 109 ? 2.158 7.013 -7.686 1.00 92.12 109 SER A CA 1
ATOM 821 C C . SER A 1 109 ? 1.701 6.908 -6.236 1.00 92.12 109 SER A C 1
ATOM 823 O O . SER A 1 109 ? 1.310 7.936 -5.697 1.00 92.12 109 SER A O 1
ATOM 825 N N . LEU A 1 110 ? 1.741 5.720 -5.613 1.00 92.31 110 LEU A N 1
ATOM 826 C CA . LEU A 1 110 ? 1.515 5.603 -4.173 1.00 92.31 110 LEU A CA 1
ATOM 827 C C . LEU A 1 110 ? 2.636 6.270 -3.388 1.00 92.31 110 LEU A C 1
ATOM 829 O O . LEU A 1 110 ? 3.822 6.107 -3.691 1.00 92.31 110 LEU A O 1
ATOM 833 N N . GLU A 1 111 ? 2.252 6.930 -2.309 1.00 90.44 111 GLU A N 1
ATOM 834 C CA . GLU A 1 111 ? 3.163 7.578 -1.387 1.00 90.44 111 GLU A CA 1
ATOM 835 C C . GLU A 1 111 ? 2.733 7.419 0.070 1.00 90.44 111 GLU A C 1
ATOM 837 O O . GLU A 1 111 ? 1.577 7.136 0.390 1.00 90.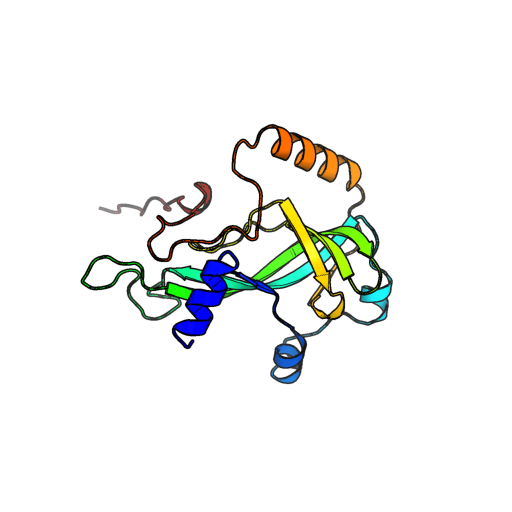44 111 GLU A O 1
ATOM 842 N N . LEU A 1 112 ? 3.694 7.619 0.975 1.00 91.62 112 LEU A N 1
ATOM 843 C CA . LEU A 1 112 ? 3.414 7.677 2.402 1.00 91.62 112 LEU A CA 1
ATOM 844 C C . LEU A 1 112 ? 2.330 8.732 2.683 1.00 91.62 112 LEU A C 1
ATOM 846 O O . LEU A 1 112 ? 2.419 9.864 2.211 1.00 91.62 112 LEU A O 1
ATOM 850 N N . PHE A 1 113 ? 1.351 8.342 3.494 1.00 93.06 113 PHE A N 1
ATOM 851 C CA . PHE A 1 113 ? 0.151 9.089 3.871 1.00 93.06 113 PHE A CA 1
ATOM 852 C C . PHE A 1 113 ? -0.894 9.294 2.780 1.00 93.06 113 PHE A C 1
ATOM 854 O O . PHE A 1 113 ? -1.873 10.004 3.023 1.00 93.06 113 PHE A O 1
ATOM 861 N N . ASP A 1 114 ? -0.763 8.626 1.632 1.00 92.75 114 ASP A N 1
ATOM 862 C CA . ASP A 1 114 ? -1.837 8.638 0.649 1.00 92.75 114 ASP A CA 1
ATOM 863 C C . ASP A 1 114 ? -3.147 8.120 1.262 1.00 92.75 114 ASP A C 1
ATOM 865 O O . ASP A 1 114 ? -3.157 7.089 1.950 1.00 92.75 114 ASP A O 1
ATOM 869 N N . PRO A 1 115 ? -4.274 8.812 1.015 1.00 93.88 115 PRO A N 1
ATOM 870 C CA . PRO A 1 115 ? -5.575 8.328 1.424 1.00 93.88 115 PRO A CA 1
ATOM 871 C C . PRO A 1 115 ? -5.973 7.128 0.563 1.00 93.88 115 PRO A C 1
ATOM 873 O O . PRO A 1 115 ? -5.940 7.176 -0.668 1.00 93.88 115 PRO A O 1
ATOM 876 N N . LEU A 1 116 ? -6.404 6.057 1.222 1.00 95.50 116 LEU A N 1
ATOM 877 C CA . LEU A 1 116 ? -6.835 4.819 0.586 1.00 95.50 116 LEU A CA 1
ATOM 878 C C . LEU A 1 116 ? -8.207 4.395 1.108 1.00 95.50 116 LEU A C 1
ATOM 880 O O . LEU A 1 116 ? -8.574 4.652 2.258 1.00 95.50 116 LEU A O 1
ATOM 884 N N . ARG A 1 117 ? -8.955 3.698 0.249 1.00 97.19 117 ARG A N 1
ATOM 885 C CA . ARG A 1 117 ? -10.161 2.956 0.621 1.00 97.19 117 ARG A CA 1
ATOM 886 C C . ARG A 1 117 ? -9.892 1.477 0.386 1.00 97.19 117 ARG A C 1
ATOM 888 O O . ARG A 1 117 ? -9.739 1.060 -0.760 1.00 97.19 117 ARG A O 1
ATOM 895 N N . LEU A 1 118 ? -9.821 0.700 1.461 1.00 98.12 118 LEU A N 1
ATOM 896 C CA . LEU A 1 118 ? -9.470 -0.719 1.410 1.00 98.12 118 LEU A CA 1
ATOM 897 C C . LEU A 1 118 ? -10.687 -1.572 1.777 1.00 98.12 118 LEU A C 1
ATOM 899 O O . LEU A 1 118 ? -11.251 -1.363 2.852 1.00 98.12 118 LEU A O 1
ATOM 903 N N . PRO A 1 119 ? -11.100 -2.541 0.941 1.00 98.31 119 PRO A N 1
ATOM 904 C CA . PRO A 1 119 ? -12.081 -3.536 1.351 1.00 98.31 119 PRO A CA 1
ATOM 905 C C . PRO A 1 119 ? -11.542 -4.350 2.531 1.00 98.31 119 PRO A C 1
ATOM 907 O O . PRO A 1 119 ? -10.394 -4.793 2.516 1.00 98.31 119 PRO A O 1
ATOM 910 N N . VAL A 1 120 ? -12.384 -4.612 3.527 1.00 98.12 120 VAL A N 1
ATOM 911 C CA . VAL A 1 120 ? -12.044 -5.428 4.705 1.00 98.12 120 VAL A CA 1
ATOM 912 C C . VAL A 1 120 ? -11.602 -6.836 4.287 1.00 98.12 120 VAL A C 1
ATOM 914 O O . VAL A 1 120 ? -10.707 -7.413 4.896 1.00 98.12 120 VAL A O 1
ATOM 917 N N . SER A 1 121 ? -12.154 -7.357 3.186 1.00 97.44 121 SER A N 1
ATOM 918 C CA . SER A 1 121 ? -11.769 -8.644 2.589 1.00 97.44 121 SER A CA 1
ATOM 919 C C . SER A 1 121 ? -10.336 -8.697 2.046 1.00 97.44 121 SER A C 1
ATOM 921 O O . SER A 1 121 ? -9.835 -9.789 1.795 1.00 97.44 121 SER A O 1
ATOM 923 N N . HIS A 1 122 ? -9.687 -7.546 1.847 1.00 98.31 122 HIS A N 1
ATOM 924 C CA . HIS A 1 122 ? -8.318 -7.445 1.332 1.00 98.31 122 HIS A CA 1
ATOM 925 C C . HIS A 1 122 ? -7.273 -7.237 2.440 1.00 98.31 122 HIS A C 1
ATOM 927 O O . HIS A 1 122 ? -6.081 -7.100 2.158 1.00 98.31 122 HIS A O 1
ATOM 933 N N . LEU A 1 123 ? -7.702 -7.205 3.705 1.00 98.44 123 LEU A N 1
ATOM 934 C CA . LEU A 1 123 ? -6.804 -7.042 4.841 1.00 98.44 123 LEU A CA 1
ATOM 935 C C . LEU A 1 123 ? -6.146 -8.374 5.210 1.00 98.44 123 LEU A C 1
ATOM 937 O O . LEU A 1 123 ? -6.796 -9.413 5.297 1.00 98.44 123 LEU A O 1
ATOM 941 N N . ILE A 1 124 ? -4.840 -8.317 5.461 1.00 98.19 124 ILE A N 1
ATOM 942 C CA . ILE A 1 124 ? -3.991 -9.468 5.799 1.00 98.19 124 ILE A CA 1
ATOM 943 C C . ILE A 1 124 ? -3.420 -9.390 7.220 1.00 98.19 124 ILE A C 1
ATOM 945 O O . ILE A 1 124 ? -2.755 -10.317 7.667 1.00 98.19 124 ILE A O 1
ATOM 949 N N . ALA A 1 125 ? -3.616 -8.267 7.915 1.00 98.06 125 ALA A N 1
ATOM 950 C CA . ALA A 1 125 ? -3.325 -8.107 9.339 1.00 98.06 125 ALA A CA 1
ATOM 951 C C . ALA A 1 125 ? -4.132 -6.935 9.912 1.00 98.06 125 ALA A C 1
ATOM 953 O O . ALA A 1 125 ? -4.435 -5.981 9.186 1.00 98.06 125 ALA A O 1
ATOM 954 N N . VAL A 1 126 ? -4.433 -7.011 11.208 1.00 98.19 126 VAL A N 1
ATOM 955 C CA . VAL A 1 126 ? -5.055 -5.946 11.999 1.00 98.19 126 VAL A CA 1
ATOM 956 C C . VAL A 1 126 ? -4.325 -5.873 13.336 1.00 98.19 126 VAL A C 1
ATOM 958 O O . VAL A 1 126 ? -4.277 -6.865 14.057 1.00 98.19 126 VAL A O 1
ATOM 961 N N . ASP A 1 127 ? -3.805 -4.697 13.667 1.00 97.38 127 ASP A N 1
ATOM 962 C CA . ASP A 1 127 ? -3.240 -4.383 14.973 1.00 97.38 127 ASP A CA 1
ATOM 963 C C . ASP A 1 127 ? -4.181 -3.445 15.754 1.00 97.38 127 ASP A C 1
ATOM 965 O O . ASP A 1 127 ? -4.978 -2.700 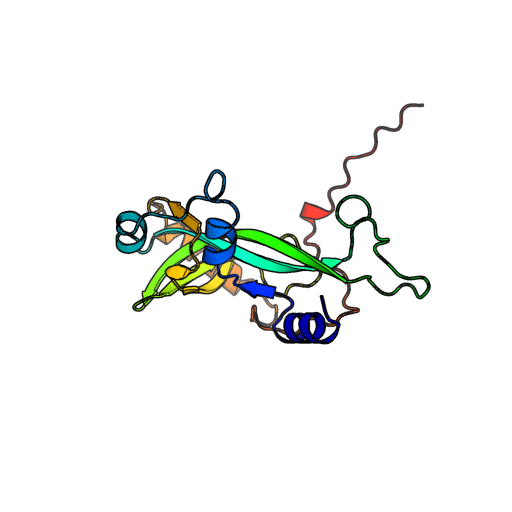15.156 1.00 97.38 127 ASP A O 1
ATOM 969 N N . PRO A 1 128 ? -4.088 -3.444 17.100 1.00 95.94 128 PRO A N 1
ATOM 970 C CA . PRO A 1 128 ? -4.858 -2.549 17.954 1.00 95.94 128 PRO A CA 1
ATOM 971 C C . PRO A 1 128 ? -4.705 -1.069 17.577 1.00 95.94 128 PRO A C 1
ATOM 973 O O . PRO A 1 128 ? -3.684 -0.664 17.013 1.00 95.94 128 PRO A O 1
ATOM 976 N N . PRO A 1 129 ? -5.701 -0.231 17.914 1.00 95.69 129 PRO A N 1
ATOM 977 C CA . PRO A 1 129 ? -5.640 1.182 17.603 1.00 95.69 129 PRO A CA 1
ATOM 978 C C . PRO A 1 129 ? -4.498 1.900 18.321 1.00 95.69 129 PRO A C 1
ATOM 980 O O . PRO A 1 129 ? -4.270 1.691 19.513 1.00 95.69 129 PRO A O 1
ATOM 983 N N . ARG A 1 130 ? -3.813 2.791 17.594 1.00 90.94 130 ARG A N 1
ATOM 984 C CA . ARG A 1 130 ? -2.798 3.682 18.167 1.00 90.94 130 ARG A CA 1
ATOM 985 C C . ARG A 1 130 ? -3.473 4.735 19.061 1.00 90.94 130 ARG A C 1
ATOM 987 O O . ARG A 1 130 ? -4.357 5.443 18.566 1.00 90.94 130 ARG A O 1
ATOM 994 N N . PRO A 1 131 ? -3.067 4.880 20.336 1.00 85.56 131 PRO A N 1
ATOM 995 C CA . PRO A 1 131 ? -3.645 5.884 21.229 1.00 85.56 131 PRO A CA 1
ATOM 996 C C . PRO A 1 131 ? -3.432 7.324 20.732 1.00 85.56 131 PRO A C 1
ATOM 998 O O . PRO A 1 131 ? -4.274 8.189 20.966 1.00 85.56 131 PRO A O 1
ATOM 1001 N N . GLU A 1 132 ? -2.359 7.578 19.983 1.00 91.94 132 GLU A N 1
ATOM 1002 C CA . GLU A 1 132 ? -1.940 8.903 19.510 1.00 91.94 132 GLU A CA 1
ATOM 1003 C C . GLU A 1 132 ? -2.485 9.260 18.111 1.00 91.94 132 GLU A C 1
ATOM 1005 O O . GLU A 1 132 ? -1.911 10.091 17.401 1.00 91.94 132 GLU A O 1
ATOM 1010 N N . LEU A 1 133 ? -3.603 8.659 17.677 1.00 90.94 133 LEU A N 1
ATOM 1011 C CA . LEU A 1 133 ? -4.177 8.904 16.344 1.00 90.94 133 LEU A CA 1
ATOM 1012 C C . LEU A 1 133 ? -4.361 10.399 16.042 1.00 90.94 133 LEU A C 1
ATOM 1014 O O . LEU A 1 133 ? -4.072 10.847 14.935 1.00 90.94 133 LEU A O 1
ATOM 1018 N N . ALA A 1 134 ? -4.843 11.180 17.010 1.00 90.50 134 ALA A N 1
ATOM 1019 C CA . ALA A 1 134 ? -5.095 12.605 16.811 1.00 90.50 134 ALA A CA 1
ATOM 1020 C C . ALA A 1 134 ? -3.815 13.381 16.452 1.00 90.50 134 ALA A C 1
ATOM 1022 O O . ALA A 1 134 ? -3.845 14.226 15.555 1.00 90.50 134 ALA A O 1
ATOM 1023 N N . GLU A 1 135 ? -2.699 13.065 17.112 1.00 92.25 135 GLU A N 1
ATOM 1024 C CA . GLU A 1 135 ? -1.392 13.680 16.863 1.00 92.25 135 GLU A CA 1
ATOM 1025 C C . GLU A 1 135 ? -0.845 13.259 15.499 1.00 92.25 135 GLU A C 1
ATOM 1027 O O . GLU A 1 135 ? -0.417 14.105 14.714 1.00 92.25 135 GLU A O 1
ATOM 1032 N N . HIS A 1 136 ? -0.964 11.972 15.163 1.00 89.25 136 HIS A N 1
ATOM 1033 C CA . HIS A 1 136 ? -0.594 11.459 13.847 1.00 89.25 136 HIS A CA 1
ATOM 1034 C C . HIS A 1 136 ? -1.376 12.158 12.721 1.00 89.25 136 HIS A C 1
ATOM 1036 O O . HIS A 1 136 ? -0.790 12.637 11.752 1.00 89.25 136 HIS A O 1
ATOM 1042 N N . LEU A 1 137 ? -2.696 12.314 12.869 1.00 91.19 137 LEU A N 1
ATOM 1043 C CA . LEU A 1 137 ? -3.529 13.023 11.892 1.00 91.19 137 LEU A CA 1
ATOM 1044 C C . LEU A 1 137 ? -3.224 14.523 11.810 1.00 91.19 137 LEU A C 1
ATOM 1046 O O . LEU A 1 137 ? -3.491 15.139 10.776 1.00 91.19 137 LEU A O 1
ATOM 1050 N N . ALA A 1 138 ? -2.740 15.139 12.888 1.00 91.56 138 ALA A N 1
ATOM 1051 C CA . ALA A 1 138 ? -2.291 16.528 12.865 1.00 91.56 138 ALA A CA 1
ATOM 1052 C C . ALA A 1 138 ? -0.975 16.657 12.085 1.00 91.56 138 ALA A C 1
ATOM 1054 O O . ALA A 1 138 ? -0.875 17.509 11.204 1.00 91.56 138 ALA A O 1
ATOM 1055 N N . PHE A 1 139 ? -0.024 15.756 12.340 1.00 90.00 139 PHE A N 1
ATOM 1056 C CA . PHE A 1 139 ? 1.245 15.676 11.618 1.00 90.00 139 PHE A CA 1
ATOM 1057 C C . PHE A 1 139 ? 1.041 15.468 10.112 1.00 90.00 139 PHE A C 1
ATOM 1059 O O . PHE A 1 139 ? 1.573 16.235 9.310 1.00 90.00 139 PHE A O 1
ATOM 1066 N N . VAL A 1 140 ? 0.205 14.500 9.715 1.00 88.69 140 VAL A N 1
ATOM 1067 C CA . VAL A 1 140 ? -0.091 14.250 8.293 1.00 88.69 140 VAL A CA 1
ATOM 1068 C C . VAL A 1 140 ? -0.722 15.476 7.634 1.00 88.69 140 VAL A C 1
ATOM 1070 O O . VAL A 1 140 ? -0.333 15.850 6.530 1.00 88.69 140 VAL A O 1
ATOM 1073 N N . ARG A 1 141 ? -1.668 16.143 8.309 1.00 89.19 141 ARG A N 1
ATOM 1074 C CA . ARG A 1 141 ? -2.290 17.370 7.786 1.00 89.19 141 ARG A CA 1
ATOM 1075 C C . ARG A 1 141 ? -1.286 18.502 7.607 1.00 89.19 141 ARG A C 1
ATOM 1077 O O . ARG A 1 141 ? -1.378 19.223 6.619 1.00 89.19 141 ARG A O 1
ATOM 1084 N N . GLN A 1 142 ? -0.347 18.650 8.538 1.00 88.56 142 GLN A N 1
ATOM 1085 C CA . GLN A 1 142 ? 0.721 19.632 8.412 1.00 88.56 142 GLN A CA 1
ATOM 1086 C C . GLN A 1 142 ? 1.607 19.321 7.200 1.00 88.56 142 GLN A C 1
ATOM 1088 O O . GLN A 1 142 ? 1.803 20.196 6.362 1.00 88.56 142 GLN A O 1
ATOM 1093 N N . MET A 1 143 ? 2.064 18.074 7.052 1.00 84.50 143 MET A N 1
ATOM 1094 C CA . MET A 1 143 ? 2.870 17.679 5.893 1.00 84.50 143 MET A CA 1
ATOM 1095 C C . MET A 1 143 ? 2.138 17.888 4.565 1.00 84.50 143 MET A C 1
ATOM 1097 O O . MET A 1 143 ? 2.724 18.401 3.618 1.00 84.50 143 MET A O 1
ATOM 1101 N N . ALA A 1 144 ? 0.854 17.531 4.494 1.00 83.19 144 ALA A N 1
ATOM 1102 C CA . ALA A 1 144 ? 0.053 17.717 3.287 1.00 83.19 144 ALA A CA 1
ATOM 1103 C C . ALA A 1 144 ? -0.120 19.201 2.913 1.00 83.19 144 ALA A C 1
ATOM 1105 O O . ALA A 1 144 ? -0.230 19.520 1.735 1.00 83.19 144 ALA A O 1
ATOM 1106 N N . ALA A 1 145 ? -0.131 20.112 3.892 1.00 83.00 145 ALA A N 1
ATOM 1107 C CA . ALA A 1 145 ? -0.193 21.551 3.634 1.00 83.00 145 ALA A CA 1
ATOM 1108 C C . ALA A 1 145 ? 1.128 22.121 3.083 1.00 83.00 145 ALA A C 1
ATOM 1110 O O . ALA A 1 145 ? 1.120 23.153 2.414 1.00 83.00 145 ALA A O 1
ATOM 1111 N N . GLU A 1 146 ? 2.251 21.462 3.372 1.00 81.75 146 GLU A N 1
ATOM 1112 C CA . GLU A 1 146 ? 3.587 21.829 2.891 1.00 81.75 146 GLU A CA 1
ATOM 1113 C C . GLU A 1 146 ? 3.913 21.188 1.526 1.00 81.75 146 GLU A C 1
ATOM 1115 O O . GLU A 1 146 ? 4.818 21.642 0.819 1.00 81.75 146 GLU A O 1
ATOM 1120 N N . ASP A 1 147 ? 3.165 20.156 1.130 1.00 73.94 147 ASP A N 1
ATOM 1121 C CA . ASP A 1 147 ? 3.344 19.459 -0.138 1.00 73.94 147 ASP A CA 1
ATOM 1122 C C . ASP A 1 147 ? 2.702 20.222 -1.307 1.00 73.94 147 ASP A C 1
ATOM 1124 O O . ASP A 1 147 ? 1.502 20.482 -1.348 1.00 73.94 147 ASP A O 1
ATOM 1128 N N . THR A 1 148 ? 3.522 20.575 -2.295 1.00 65.62 148 THR A N 1
ATOM 1129 C CA . THR A 1 148 ? 3.106 21.336 -3.487 1.00 65.62 148 THR A CA 1
ATOM 1130 C C . THR A 1 148 ? 2.894 20.451 -4.717 1.00 65.62 148 THR A C 1
ATOM 1132 O O . THR A 1 148 ? 2.644 20.958 -5.815 1.00 65.62 148 THR A O 1
ATOM 1135 N N . ARG A 1 149 ? 3.015 19.127 -4.570 1.00 63.62 149 ARG A N 1
ATOM 1136 C CA . ARG A 1 149 ? 2.902 18.171 -5.678 1.00 63.62 149 ARG A CA 1
ATOM 1137 C C . ARG A 1 149 ? 1.437 17.941 -6.077 1.00 63.62 149 ARG A C 1
ATOM 1139 O O . ARG A 1 149 ? 0.540 18.059 -5.244 1.00 63.62 149 ARG A O 1
ATOM 1146 N N . PRO A 1 150 ? 1.164 17.617 -7.356 1.00 54.28 150 PRO A N 1
ATOM 1147 C CA . PRO A 1 150 ? -0.187 17.288 -7.795 1.00 54.28 150 PRO A CA 1
ATOM 1148 C C . PRO A 1 150 ? -0.694 16.047 -7.052 1.00 54.28 150 PRO A C 1
ATOM 1150 O O . PRO A 1 150 ? -0.027 15.015 -7.020 1.00 54.28 150 PRO A O 1
ATOM 1153 N N . ALA A 1 151 ? -1.874 16.169 -6.447 1.00 51.78 151 ALA A N 1
ATOM 1154 C CA . ALA A 1 151 ? -2.470 15.130 -5.623 1.00 51.78 151 ALA A CA 1
ATOM 1155 C C . ALA A 1 151 ? -2.930 13.926 -6.460 1.00 51.78 151 ALA A C 1
ATOM 1157 O O . ALA A 1 151 ? -3.639 14.097 -7.453 1.00 51.78 151 ALA A O 1
ATOM 1158 N N . GLY A 1 152 ? -2.618 12.712 -5.997 1.00 62.00 152 GLY A N 1
ATOM 1159 C CA . GLY A 1 152 ? -3.389 11.522 -6.347 1.00 62.00 152 GLY A CA 1
ATOM 1160 C C . GLY A 1 152 ? -2.560 10.266 -6.574 1.00 62.00 152 GLY A C 1
ATOM 1161 O O . GLY A 1 152 ? -1.829 10.160 -7.561 1.00 62.00 152 GLY A O 1
ATOM 1162 N N . SER A 1 153 ? -2.821 9.259 -5.743 1.00 69.00 153 SER A N 1
ATOM 1163 C CA . SER A 1 153 ? -2.346 7.883 -5.900 1.00 69.00 153 SER A CA 1
ATOM 1164 C C . SER A 1 153 ? -2.785 7.223 -7.211 1.00 69.00 153 SER A C 1
ATOM 1166 O O . SER A 1 153 ? -2.220 6.203 -7.569 1.00 69.00 153 SER A O 1
ATOM 1168 N N . ALA A 1 154 ? -3.726 7.796 -7.968 1.00 75.94 154 ALA A N 1
ATOM 1169 C CA . ALA A 1 154 ? -4.175 7.301 -9.276 1.00 75.94 154 ALA A CA 1
ATOM 1170 C C . ALA A 1 154 ? -3.535 8.031 -10.478 1.00 75.94 154 ALA A C 1
ATOM 1172 O O . ALA A 1 154 ? -4.035 7.944 -11.599 1.00 75.94 154 ALA A O 1
ATOM 1173 N N . THR A 1 155 ? -2.472 8.811 -10.258 1.00 82.06 155 THR A N 1
ATOM 1174 C CA . THR A 1 155 ? -1.822 9.568 -11.337 1.00 82.06 155 THR A CA 1
ATOM 1175 C C . THR A 1 155 ? -1.047 8.625 -12.259 1.00 82.06 155 THR A C 1
ATOM 1177 O O . THR A 1 155 ? -0.119 7.980 -11.775 1.00 82.06 155 THR A O 1
ATOM 1180 N N . PRO A 1 156 ? -1.327 8.592 -13.577 1.00 86.00 156 PRO A N 1
ATOM 1181 C CA . PRO A 1 156 ? -0.612 7.722 -14.503 1.00 86.00 156 PRO A CA 1
ATOM 1182 C C . PRO A 1 156 ? 0.910 7.883 -14.419 1.00 86.00 156 PRO A C 1
ATOM 1184 O O . PRO A 1 156 ? 1.438 8.999 -14.341 1.00 86.00 156 PRO A O 1
ATOM 1187 N N . VAL A 1 157 ? 1.624 6.763 -14.490 1.00 86.19 157 VAL A N 1
ATOM 1188 C CA . VAL A 1 157 ? 3.089 6.725 -14.488 1.00 86.19 157 VAL A CA 1
ATOM 1189 C C . VAL A 1 157 ? 3.570 6.382 -15.893 1.00 86.19 157 VAL A C 1
ATOM 1191 O O . VAL A 1 157 ? 3.194 5.362 -16.464 1.00 86.19 157 VAL A O 1
ATOM 1194 N N . ALA A 1 158 ? 4.408 7.239 -16.481 1.00 88.56 158 ALA A N 1
ATOM 1195 C CA . ALA A 1 158 ? 4.992 6.944 -17.785 1.00 88.56 158 ALA A CA 1
ATOM 1196 C C . ALA A 1 158 ? 5.973 5.759 -17.667 1.00 88.56 158 ALA A C 1
ATOM 1198 O O . ALA A 1 158 ? 6.798 5.770 -16.754 1.00 88.56 158 ALA A O 1
ATOM 1199 N N . PRO A 1 159 ? 5.972 4.789 -18.603 1.00 87.38 159 PRO A N 1
ATOM 1200 C CA . PRO A 1 159 ? 6.889 3.646 -18.550 1.00 87.38 159 PRO A CA 1
ATOM 1201 C C . PRO A 1 159 ? 8.370 4.041 -18.585 1.00 87.38 159 PRO A C 1
ATOM 1203 O O . PRO A 1 159 ? 9.224 3.285 -18.154 1.00 87.38 159 PRO A O 1
ATOM 1206 N N . THR A 1 160 ? 8.681 5.211 -19.146 1.00 88.88 160 THR A N 1
ATOM 1207 C CA . THR A 1 160 ? 10.038 5.762 -19.250 1.00 88.88 160 THR A CA 1
ATOM 1208 C C . THR A 1 160 ? 10.287 6.883 -18.242 1.00 88.88 160 THR A C 1
ATOM 1210 O O . THR A 1 160 ? 11.205 7.683 -18.434 1.00 88.88 160 THR A O 1
ATOM 1213 N N . ALA A 1 161 ? 9.426 7.027 -17.230 1.00 83.56 161 ALA A N 1
ATOM 1214 C CA . ALA A 1 161 ? 9.619 8.029 -16.195 1.00 83.56 161 ALA A CA 1
ATOM 1215 C C . ALA A 1 161 ? 10.956 7.784 -15.475 1.00 83.56 161 ALA A C 1
ATOM 1217 O O . ALA A 1 161 ? 11.374 6.634 -15.312 1.00 83.56 161 ALA A O 1
ATOM 1218 N N . PRO A 1 162 ? 11.649 8.845 -15.026 1.00 82.00 162 PRO A N 1
ATOM 1219 C CA . PRO A 1 162 ? 12.783 8.653 -14.139 1.00 82.00 162 PRO A CA 1
ATOM 1220 C C . PRO A 1 162 ? 12.325 7.910 -12.869 1.00 82.00 162 PRO A C 1
ATOM 1222 O O . PRO A 1 162 ? 11.202 8.147 -12.407 1.00 82.00 162 PRO A O 1
ATOM 1225 N N . PRO A 1 163 ? 13.179 7.052 -12.278 1.00 81.50 163 PRO A N 1
ATOM 1226 C CA . PRO A 1 163 ? 12.833 6.306 -11.075 1.00 81.50 163 PRO A CA 1
ATOM 1227 C C . PRO A 1 163 ? 12.374 7.238 -9.951 1.00 81.50 163 PRO A C 1
ATOM 1229 O O . PRO A 1 163 ? 13.100 8.158 -9.563 1.00 81.50 163 PRO A O 1
ATOM 1232 N N . ARG A 1 164 ? 11.192 6.977 -9.387 1.00 75.50 164 ARG A N 1
ATOM 1233 C CA . ARG A 1 164 ? 10.660 7.707 -8.228 1.00 75.50 164 ARG A CA 1
ATOM 1234 C C . ARG A 1 164 ? 11.262 7.161 -6.932 1.00 75.50 164 ARG A C 1
ATOM 1236 O O . ARG A 1 164 ? 10.573 6.589 -6.102 1.00 75.50 164 ARG A O 1
ATOM 1243 N N . VAL A 1 165 ? 12.573 7.298 -6.770 1.00 62.66 165 VAL A N 1
ATOM 1244 C CA . VAL A 1 165 ? 13.271 6.858 -5.553 1.00 62.66 165 VAL A CA 1
ATOM 1245 C C . VAL A 1 165 ? 13.403 8.060 -4.616 1.00 62.66 165 VAL A C 1
ATOM 1247 O O . VAL A 1 165 ? 14.098 9.021 -4.954 1.00 62.66 165 VAL A O 1
ATOM 1250 N N . ARG A 1 166 ? 12.737 8.042 -3.450 1.00 56.09 166 ARG A N 1
ATOM 1251 C CA . ARG A 1 166 ? 12.964 9.064 -2.409 1.00 56.09 166 ARG A CA 1
ATOM 1252 C C . ARG A 1 166 ? 14.360 8.868 -1.789 1.00 56.09 166 ARG A C 1
ATOM 1254 O O . ARG A 1 166 ? 14.868 7.755 -1.694 1.00 56.09 166 ARG A O 1
ATOM 1261 N N . GLY A 1 167 ? 15.026 9.981 -1.466 1.00 41.50 167 GLY A N 1
ATOM 1262 C CA . GLY A 1 167 ? 16.483 10.059 -1.267 1.00 41.50 167 GLY A CA 1
ATOM 1263 C C . GLY A 1 167 ? 17.085 9.237 -0.116 1.00 41.50 167 GLY A C 1
ATOM 1264 O O . GLY A 1 167 ? 18.296 9.030 -0.103 1.00 41.50 167 GLY A O 1
ATOM 1265 N N . ASP A 1 168 ? 16.282 8.725 0.815 1.00 45.69 168 ASP A N 1
ATOM 1266 C CA . ASP A 1 168 ? 16.721 7.819 1.886 1.00 45.69 168 ASP A CA 1
ATOM 1267 C C . ASP A 1 168 ? 17.028 6.398 1.375 1.00 45.69 168 ASP A C 1
ATOM 1269 O O . ASP A 1 168 ? 17.956 5.746 1.865 1.00 45.69 168 ASP A O 1
ATOM 1273 N N . GLN A 1 169 ? 16.353 5.968 0.306 1.00 50.09 169 GLN A N 1
ATOM 1274 C CA . GLN A 1 169 ? 16.587 4.686 -0.372 1.00 50.09 169 GLN A CA 1
ATOM 1275 C C . GLN A 1 169 ? 17.869 4.668 -1.231 1.00 50.09 169 GLN A C 1
ATOM 1277 O O . GLN A 1 169 ? 18.298 3.607 -1.682 1.00 50.09 169 GLN A O 1
ATOM 1282 N N . GLN A 1 170 ? 18.517 5.824 -1.442 1.00 41.56 170 GLN A N 1
ATOM 1283 C CA . GLN A 1 170 ? 19.779 5.943 -2.190 1.00 41.56 170 GLN A CA 1
ATOM 1284 C C . GLN A 1 170 ? 21.029 5.995 -1.308 1.00 41.56 170 GLN A C 1
ATOM 1286 O O . GLN A 1 170 ? 22.121 6.226 -1.839 1.00 41.56 170 GLN A O 1
ATOM 1291 N N . SER A 1 171 ? 20.920 5.792 0.011 1.00 37.66 171 SER A N 1
ATOM 1292 C CA . SER A 1 171 ? 22.097 5.739 0.882 1.00 37.66 171 SER A CA 1
ATOM 1293 C C . SER A 1 171 ? 22.961 4.517 0.535 1.00 37.66 171 SER A C 1
ATOM 1295 O O . SER A 1 171 ? 22.887 3.440 1.120 1.00 37.66 171 SER A O 1
ATOM 1297 N N . ARG A 1 172 ? 23.816 4.694 -0.479 1.00 36.06 172 ARG A N 1
ATOM 1298 C CA . ARG A 1 172 ? 24.925 3.806 -0.800 1.00 36.06 172 ARG A CA 1
ATOM 1299 C C . ARG A 1 172 ? 25.709 3.643 0.491 1.00 36.06 172 ARG A C 1
ATOM 1301 O O . ARG A 1 172 ? 26.318 4.604 0.959 1.00 36.06 172 ARG A O 1
ATOM 1308 N N . SER A 1 173 ? 25.725 2.433 1.046 1.00 36.41 173 SER A N 1
ATOM 1309 C CA . SER A 1 173 ? 26.763 2.084 2.011 1.00 36.41 173 SER A CA 1
ATOM 1310 C C . SER A 1 173 ? 28.102 2.448 1.362 1.00 36.41 173 SER A C 1
ATOM 1312 O O . SER A 1 173 ? 28.351 1.992 0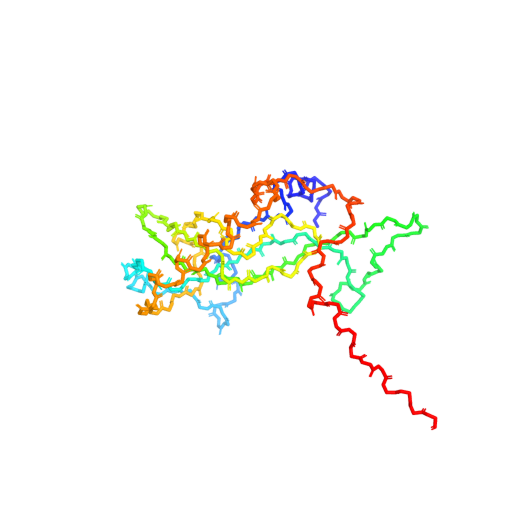.238 1.00 36.41 173 SER A O 1
ATOM 1314 N N . PRO A 1 174 ? 28.947 3.296 1.981 1.00 39.44 174 PRO A N 1
ATOM 1315 C CA . PRO A 1 174 ? 30.267 3.557 1.443 1.00 39.44 174 PRO A CA 1
ATOM 1316 C C . PRO A 1 174 ? 30.988 2.215 1.397 1.00 39.44 174 PRO A C 1
ATOM 1318 O O . PRO A 1 174 ? 31.282 1.596 2.419 1.00 39.44 174 PRO A O 1
ATOM 1321 N N . ARG A 1 175 ? 31.192 1.727 0.174 1.00 39.00 175 ARG A N 1
ATOM 1322 C CA . ARG A 1 175 ? 31.950 0.518 -0.113 1.00 39.00 175 ARG A CA 1
ATOM 1323 C C . ARG A 1 175 ? 33.314 0.734 0.532 1.00 39.00 175 ARG A C 1
ATOM 1325 O O . ARG A 1 175 ? 34.032 1.645 0.129 1.00 39.00 175 ARG A O 1
ATOM 1332 N N . ALA A 1 176 ? 33.629 -0.043 1.565 1.00 38.97 176 ALA A N 1
ATOM 1333 C CA . ALA A 1 176 ? 34.924 0.007 2.219 1.00 38.97 176 ALA A CA 1
ATOM 1334 C C . ALA A 1 176 ? 36.001 -0.254 1.158 1.00 38.97 176 ALA A C 1
ATOM 1336 O O . ALA A 1 176 ? 36.194 -1.388 0.719 1.00 38.97 176 ALA A O 1
ATOM 1337 N N . ALA A 1 177 ? 36.668 0.808 0.710 1.00 38.16 177 ALA A N 1
ATOM 1338 C CA . ALA A 1 177 ? 37.890 0.697 -0.056 1.00 38.16 177 ALA A CA 1
ATOM 1339 C C . ALA A 1 177 ? 38.959 0.188 0.914 1.00 38.16 177 ALA A C 1
ATOM 1341 O O . ALA A 1 177 ? 39.529 0.953 1.686 1.00 38.16 177 ALA A O 1
ATOM 1342 N N . ARG A 1 178 ? 39.167 -1.129 0.930 1.00 41.00 178 ARG A N 1
ATOM 1343 C CA . ARG A 1 178 ? 40.406 -1.713 1.439 1.00 41.00 178 ARG A CA 1
ATOM 1344 C C . ARG A 1 178 ? 41.384 -1.771 0.272 1.00 41.00 178 ARG A C 1
ATOM 1346 O O . ARG A 1 178 ? 41.200 -2.584 -0.632 1.00 41.00 178 ARG A O 1
ATOM 1353 N N . ILE A 1 179 ? 42.376 -0.888 0.307 1.00 44.19 179 ILE A N 1
ATOM 1354 C CA . ILE A 1 179 ? 43.725 -1.158 -0.197 1.00 44.19 179 ILE A CA 1
ATOM 1355 C C . ILE A 1 179 ? 44.615 -1.171 1.039 1.00 44.19 179 ILE A C 1
ATOM 1357 O O . ILE A 1 179 ? 44.447 -0.240 1.861 1.00 44.19 179 ILE A O 1
#